Protein AF-A0A7S0IX67-F1 (afdb_monomer)

Mean predicted aligned error: 11.97 Å

Organism: NCBI:txid127549

pLDDT: mean 81.4, std 11.62, range [45.44, 95.12]

Secondary structure (DSSP, 8-state):
-PPPPPPPPPPPPPPPPPPPPPPP-----PPPTT-EEEE-TTT--EEEEE-STT--EEEEEETTEEEE----EE-TT--EESBSSSSSTTTBSSTTTTPP--HHHHHHHHHTTT-EE-SS--TT--

Radius of gyration: 24.85 Å; Cα contacts (8 Å, |Δi|>4): 188; chains: 1; bounding box: 39×43×91 Å

Foldseek 3Di:
DDDDDDDDDDDDDDDDDDDPDDDPPDPQPAAPCQADWAADLAPRHTQAGHHDQPDQFRPHPDPVGTHGGAFWWAAPVQQTDQFDDDPAQVGGLQGVVGDTDGPRRSQVSQVVRVTGTHPGHQHVRD

Structure (mmCIF, N/CA/C/O backbone):
data_AF-A0A7S0IX67-F1
#
_entry.id   AF-A0A7S0IX67-F1
#
loop_
_atom_site.group_PDB
_atom_site.id
_atom_site.type_symbol
_atom_site.label_atom_id
_atom_site.label_alt_id
_atom_site.label_comp_id
_atom_site.label_asym_id
_atom_site.label_entity_id
_atom_site.label_seq_id
_atom_site.pdbx_PDB_ins_code
_atom_site.Cartn_x
_atom_site.Cartn_y
_atom_site.Cartn_z
_atom_site.occupancy
_atom_site.B_iso_or_equiv
_atom_site.auth_seq_id
_atom_site.auth_comp_id
_atom_site.auth_asym_id
_atom_site.auth_atom_id
_atom_site.pdbx_PDB_model_num
ATOM 1 N N . PRO A 1 1 ? -21.123 25.367 77.220 1.00 67.62 1 PRO A N 1
ATOM 2 C CA . PRO A 1 1 ? -21.445 24.743 75.910 1.00 67.62 1 PRO A CA 1
ATOM 3 C C . PRO A 1 1 ? -20.323 23.759 75.554 1.00 67.62 1 PRO A C 1
ATOM 5 O O . PRO A 1 1 ? -19.165 24.140 75.720 1.00 67.62 1 PRO A O 1
ATOM 8 N N . PRO A 1 2 ? -20.619 22.507 75.171 1.00 70.94 2 PRO A N 1
ATOM 9 C CA . PRO A 1 2 ? -19.580 21.562 74.767 1.00 70.94 2 PRO A CA 1
ATOM 10 C C . PRO A 1 2 ? -18.953 21.984 73.422 1.00 70.94 2 PRO A C 1
ATOM 12 O O . PRO A 1 2 ? -19.648 22.588 72.601 1.00 70.94 2 PRO A O 1
ATOM 15 N N . PRO A 1 3 ? -17.657 21.704 73.189 1.00 73.88 3 PRO A N 1
ATOM 16 C CA . PRO A 1 3 ? -17.009 21.995 71.914 1.00 73.88 3 PRO A CA 1
ATOM 17 C C . PRO A 1 3 ? -17.588 21.119 70.795 1.00 73.88 3 PRO A C 1
ATOM 19 O O . PRO A 1 3 ? -17.884 19.942 71.002 1.00 73.88 3 PRO A O 1
ATOM 22 N N . SER A 1 4 ? -17.750 21.707 69.608 1.00 78.19 4 SER A N 1
ATOM 23 C CA . SER A 1 4 ? -18.237 21.008 68.417 1.00 78.19 4 SER A CA 1
ATOM 24 C C . SER A 1 4 ? -17.295 19.868 68.005 1.00 78.19 4 SER A C 1
ATOM 26 O O . SER A 1 4 ? -16.075 20.022 68.113 1.00 78.19 4 SER A O 1
ATOM 28 N N . PRO A 1 5 ? -17.829 18.741 67.500 1.00 82.38 5 PRO A N 1
ATOM 29 C CA . PRO A 1 5 ? -17.005 17.653 66.993 1.00 82.38 5 PRO A CA 1
ATOM 30 C C . PRO A 1 5 ? -16.219 18.083 65.741 1.00 82.38 5 PRO A C 1
ATOM 32 O O . PRO A 1 5 ? -16.677 18.951 64.990 1.00 82.38 5 PRO A O 1
ATOM 35 N N . PRO A 1 6 ? -15.041 17.480 65.498 1.00 80.94 6 PRO A N 1
ATOM 36 C CA . PRO A 1 6 ? -14.252 17.752 64.304 1.00 80.94 6 PRO A CA 1
ATOM 37 C C . PRO A 1 6 ? -14.973 17.276 63.028 1.00 80.94 6 PRO A C 1
ATOM 39 O O . PRO A 1 6 ? -15.765 16.330 63.081 1.00 80.94 6 PRO A O 1
ATOM 42 N N . PRO A 1 7 ? -14.701 17.909 61.871 1.00 80.56 7 PRO A N 1
ATOM 43 C CA . PRO A 1 7 ? -15.286 17.505 60.599 1.00 80.56 7 PRO A CA 1
ATOM 44 C C . PRO A 1 7 ? -14.796 16.110 60.166 1.00 80.56 7 PRO A C 1
ATOM 46 O O . PRO A 1 7 ? -13.669 15.721 60.494 1.00 80.56 7 PRO A O 1
ATOM 49 N N . PRO A 1 8 ? -15.615 15.353 59.413 1.00 80.25 8 PRO A N 1
ATOM 50 C CA . PRO A 1 8 ? -15.217 14.055 58.883 1.00 80.25 8 PRO A CA 1
ATOM 51 C C . PRO A 1 8 ? -14.078 14.194 57.855 1.00 80.25 8 PRO A C 1
ATOM 53 O O . PRO A 1 8 ? -13.971 15.222 57.179 1.00 80.25 8 PRO A O 1
ATOM 56 N N . PRO A 1 9 ? -13.228 13.163 57.705 1.00 80.75 9 PRO A N 1
ATOM 57 C CA . PRO A 1 9 ? -12.152 13.172 56.723 1.00 80.75 9 PRO A CA 1
ATOM 58 C C . PRO A 1 9 ? -12.693 13.198 55.280 1.00 80.75 9 PRO A C 1
ATOM 60 O O . PRO A 1 9 ? -13.784 12.682 55.017 1.00 80.75 9 PRO A O 1
ATOM 63 N N . PRO A 1 10 ? -11.930 13.756 54.321 1.00 76.94 10 PRO A N 1
ATOM 64 C CA . PRO A 1 10 ? -12.313 13.762 52.915 1.00 76.94 10 PRO A CA 1
ATOM 65 C C . PRO A 1 10 ? -12.406 12.332 52.362 1.00 76.94 10 PRO A C 1
ATOM 67 O O . PRO A 1 10 ? -11.568 11.473 52.647 1.00 76.94 10 PRO A O 1
ATOM 70 N N . SER A 1 11 ? -13.437 12.081 51.553 1.00 78.31 11 SER A N 1
ATOM 71 C CA . SER A 1 11 ? -13.629 10.798 50.866 1.00 78.31 11 SER A CA 1
ATOM 72 C C . SER A 1 11 ? -12.517 10.564 49.842 1.00 78.31 11 SER A C 1
ATOM 74 O O . SER A 1 11 ? -12.115 11.485 49.132 1.00 78.31 11 SER A O 1
ATOM 76 N N . ARG A 1 12 ? -12.006 9.328 49.763 1.00 80.75 12 ARG A N 1
ATOM 77 C CA . ARG A 1 12 ? -10.969 8.964 48.786 1.00 80.75 12 ARG A CA 1
ATOM 78 C C . ARG A 1 12 ? -11.536 9.036 47.360 1.00 80.75 12 ARG A C 1
ATOM 80 O O . ARG A 1 12 ? -12.686 8.638 47.164 1.00 80.75 12 ARG A O 1
ATOM 87 N N . PRO A 1 13 ? -10.752 9.494 46.370 1.00 79.19 13 PRO A N 1
ATOM 88 C CA . PRO A 1 13 ? -11.160 9.426 44.974 1.00 79.19 13 PRO A CA 1
ATOM 89 C C . PRO A 1 13 ? -11.345 7.962 44.536 1.00 79.19 13 PRO A C 1
ATOM 91 O O . PRO A 1 13 ? -10.659 7.074 45.057 1.00 79.19 13 PRO A O 1
ATOM 94 N N . PRO A 1 14 ? -12.269 7.694 43.597 1.00 80.06 14 PRO A N 1
ATOM 95 C CA . PRO A 1 14 ? -12.463 6.359 43.051 1.00 80.06 14 PRO A CA 1
ATOM 96 C C . PRO A 1 14 ? -11.184 5.869 42.347 1.00 80.06 14 PRO A C 1
ATOM 98 O O . PRO A 1 14 ? -10.407 6.684 41.840 1.00 80.06 14 PRO A O 1
ATOM 101 N N . PRO A 1 15 ? -10.945 4.547 42.306 1.00 79.38 15 PRO A N 1
ATOM 102 C CA . PRO A 1 15 ? -9.825 3.989 41.559 1.00 79.38 15 PRO A CA 1
ATOM 103 C C . PRO A 1 15 ? -9.955 4.325 40.067 1.00 79.38 15 PRO A C 1
ATOM 105 O O . PRO A 1 15 ? -11.055 4.311 39.512 1.00 79.38 15 PRO A O 1
ATOM 108 N N . LEU A 1 16 ? -8.824 4.626 39.421 1.00 74.12 16 LEU A N 1
ATOM 109 C CA . LEU A 1 16 ? -8.770 4.807 37.971 1.00 74.12 16 LEU A CA 1
ATOM 110 C C . LEU A 1 16 ? -9.238 3.523 37.259 1.00 74.12 16 LEU A C 1
ATOM 112 O O . LEU A 1 16 ? -8.935 2.424 37.738 1.00 74.12 16 LEU A O 1
ATOM 116 N N . PRO A 1 17 ? -9.925 3.633 36.108 1.00 78.56 17 PRO A N 1
ATOM 117 C CA . PRO A 1 17 ? -10.194 2.476 35.268 1.00 78.56 17 PRO A CA 1
ATOM 118 C C . PRO A 1 17 ? -8.874 1.825 34.814 1.00 78.56 17 PRO A C 1
ATOM 120 O O . PRO A 1 17 ? -7.870 2.524 34.638 1.00 78.56 17 PRO A O 1
ATOM 123 N N . PRO A 1 18 ? -8.853 0.495 34.618 1.00 75.19 18 PRO A N 1
ATOM 124 C CA . PRO A 1 18 ? -7.684 -0.187 34.082 1.00 75.19 18 PRO A CA 1
ATOM 125 C C . PRO A 1 18 ? -7.355 0.336 32.672 1.00 75.19 18 PRO A C 1
ATOM 127 O O . PRO A 1 18 ? -8.264 0.747 31.942 1.00 75.19 18 PRO A O 1
ATOM 130 N N . PRO A 1 19 ? -6.074 0.324 32.262 1.00 75.00 19 PRO A N 1
ATOM 131 C CA . PRO A 1 19 ? -5.701 0.671 30.897 1.00 75.00 19 PRO A CA 1
ATOM 132 C C . PRO A 1 19 ? -6.389 -0.273 29.895 1.00 75.00 19 PRO A C 1
ATOM 134 O O . PRO A 1 19 ? -6.641 -1.437 30.228 1.00 75.00 19 PRO A O 1
ATOM 137 N N . PRO A 1 20 ? -6.688 0.192 28.668 1.00 70.25 20 PRO A N 1
ATOM 138 C CA . PRO A 1 20 ? -7.205 -0.682 27.623 1.00 70.25 20 PRO A CA 1
ATOM 139 C C . PRO A 1 20 ? -6.221 -1.833 27.382 1.00 70.25 20 PRO A C 1
ATOM 141 O O . PRO A 1 20 ? -5.009 -1.621 27.308 1.00 70.25 20 PRO A O 1
ATOM 144 N N . LEU A 1 21 ? -6.752 -3.054 27.280 1.00 45.44 21 LEU A N 1
ATOM 145 C CA . LEU A 1 21 ? -5.973 -4.245 26.947 1.00 45.44 21 LEU A CA 1
ATOM 146 C C . LEU A 1 21 ? -5.207 -3.992 25.645 1.00 45.44 21 LEU A C 1
ATOM 148 O O . LEU A 1 21 ? -5.788 -3.536 24.657 1.00 45.44 21 LEU A O 1
ATOM 152 N N . SER A 1 22 ? -3.903 -4.272 25.645 1.00 50.53 22 SER A N 1
ATOM 153 C CA . SER A 1 22 ? -3.105 -4.227 24.423 1.00 50.53 22 SER A CA 1
ATOM 154 C C . SER A 1 22 ? -3.766 -5.123 23.368 1.00 50.53 22 SER A C 1
ATOM 156 O O . SER A 1 22 ? -4.177 -6.236 23.711 1.00 50.53 22 SER A O 1
ATOM 158 N N . PRO A 1 23 ? -3.902 -4.667 22.107 1.00 52.91 23 PRO A N 1
ATOM 159 C CA . PRO A 1 23 ? -4.431 -5.517 21.051 1.00 52.91 23 PRO A CA 1
ATOM 160 C C . PRO A 1 23 ? -3.592 -6.800 20.977 1.00 52.91 23 PRO A C 1
ATOM 162 O O . PRO A 1 23 ? -2.387 -6.746 21.252 1.00 52.91 23 PRO A O 1
ATOM 165 N N . PRO A 1 24 ? -4.204 -7.949 20.638 1.00 50.19 24 PRO A N 1
ATOM 166 C CA . PRO A 1 24 ? -3.476 -9.204 20.540 1.00 50.19 24 PRO A CA 1
ATOM 167 C C . PRO A 1 24 ? -2.241 -9.016 19.646 1.00 50.19 24 PRO A C 1
ATOM 169 O O . PRO A 1 24 ? -2.310 -8.252 18.669 1.00 50.19 24 PRO A O 1
ATOM 172 N N . PRO A 1 25 ? -1.106 -9.667 19.967 1.00 49.72 25 PRO A N 1
ATOM 173 C CA . PRO A 1 25 ? 0.035 -9.683 19.068 1.00 49.72 25 PRO A CA 1
ATOM 174 C C . PRO A 1 25 ? -0.487 -10.199 17.732 1.00 49.72 25 PRO A C 1
ATOM 176 O O . PRO A 1 25 ? -0.955 -11.332 17.632 1.00 49.72 25 PRO A O 1
ATOM 179 N N . HIS A 1 26 ? -0.507 -9.320 16.731 1.00 52.78 26 HIS A N 1
ATOM 180 C CA . HIS A 1 26 ? -0.871 -9.716 15.384 1.00 52.78 26 HIS A CA 1
ATOM 181 C C . HIS A 1 26 ? 0.133 -10.806 15.021 1.00 52.78 26 HIS A C 1
ATOM 183 O O . HIS A 1 26 ? 1.334 -10.600 15.224 1.00 52.78 26 HIS A O 1
ATOM 189 N N . SER A 1 27 ? -0.350 -11.974 14.585 1.00 52.22 27 SER A N 1
ATOM 190 C CA . SER A 1 27 ? 0.506 -13.063 14.110 1.00 52.22 27 SER A CA 1
ATOM 191 C C . SER A 1 27 ? 1.647 -12.475 13.278 1.00 52.22 27 SER A C 1
ATOM 193 O O . SER A 1 27 ? 1.376 -11.570 12.481 1.00 52.22 27 SER A O 1
ATOM 195 N N . PRO A 1 28 ? 2.906 -12.911 13.471 1.00 59.81 28 PRO A N 1
ATOM 196 C CA . PRO A 1 28 ? 4.016 -12.316 12.746 1.00 59.81 28 PRO A CA 1
ATOM 197 C C . PRO A 1 28 ? 3.723 -12.434 11.251 1.00 59.81 28 PRO A C 1
ATOM 199 O O . PRO A 1 28 ? 3.576 -13.533 10.722 1.00 59.81 28 PRO A O 1
ATOM 202 N N . ILE A 1 29 ? 3.565 -11.290 10.584 1.00 70.94 29 ILE A N 1
ATOM 203 C CA . ILE A 1 29 ? 3.363 -11.253 9.140 1.00 70.94 29 ILE A CA 1
ATOM 204 C C . ILE A 1 29 ? 4.711 -11.575 8.514 1.00 70.94 29 ILE A C 1
ATOM 206 O O . ILE A 1 29 ? 5.590 -10.720 8.405 1.00 70.94 29 ILE A O 1
ATOM 210 N N . THR A 1 30 ? 4.890 -12.847 8.177 1.00 74.12 30 THR A N 1
ATOM 211 C CA . THR A 1 30 ? 6.099 -13.359 7.542 1.00 74.12 30 THR A CA 1
ATOM 212 C C . THR A 1 30 ? 5.971 -13.240 6.029 1.00 74.12 30 THR A C 1
ATOM 214 O O . THR A 1 30 ? 4.887 -13.386 5.461 1.00 74.12 30 THR A O 1
ATOM 217 N N . ILE A 1 31 ? 7.090 -12.960 5.366 1.00 80.38 31 ILE A N 1
ATOM 218 C CA . ILE A 1 31 ? 7.159 -13.054 3.911 1.00 80.38 31 ILE A CA 1
ATOM 219 C C . ILE A 1 31 ? 7.015 -14.529 3.504 1.00 80.38 31 ILE A C 1
ATOM 221 O O . ILE A 1 31 ? 7.676 -15.376 4.103 1.00 80.38 31 ILE A O 1
ATOM 225 N N . PRO A 1 32 ? 6.159 -14.864 2.519 1.00 82.69 32 PRO A N 1
ATOM 226 C CA .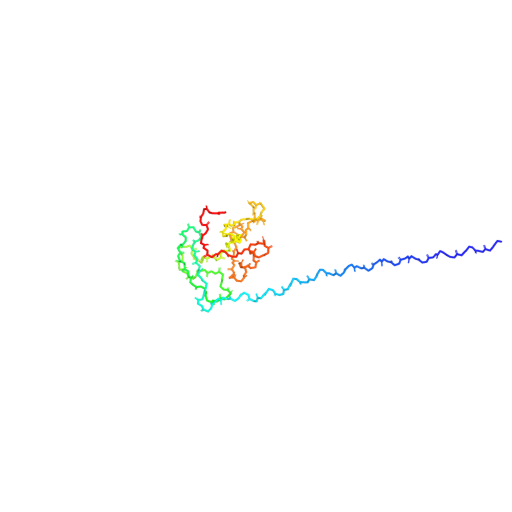 PRO A 1 32 ? 6.062 -16.227 2.002 1.00 82.69 32 PRO A CA 1
ATOM 227 C C . PRO A 1 32 ? 7.419 -16.740 1.502 1.00 82.69 32 PRO A C 1
ATOM 229 O O . PRO A 1 32 ? 8.195 -15.960 0.959 1.00 82.69 32 PRO A O 1
ATOM 232 N N . ASP A 1 33 ? 7.671 -18.053 1.562 1.00 82.69 33 ASP A N 1
ATOM 233 C CA . ASP A 1 33 ? 8.946 -18.652 1.106 1.00 82.69 33 ASP A CA 1
ATOM 234 C C . ASP A 1 33 ? 9.296 -18.318 -0.355 1.00 82.69 33 ASP A C 1
ATOM 236 O O . ASP A 1 33 ? 10.459 -18.267 -0.748 1.00 82.69 33 ASP A O 1
ATOM 240 N N . ARG A 1 34 ? 8.273 -18.092 -1.189 1.00 83.81 34 ARG A N 1
ATOM 241 C CA . ARG A 1 34 ? 8.425 -17.703 -2.601 1.00 83.81 34 ARG A CA 1
ATOM 242 C C . ARG A 1 34 ? 8.634 -16.196 -2.804 1.00 83.81 34 ARG A C 1
ATOM 244 O O . ARG A 1 34 ? 8.818 -15.763 -3.940 1.00 83.81 34 ARG A O 1
ATOM 251 N N . GLY A 1 35 ? 8.629 -15.419 -1.728 1.00 86.19 35 GLY A N 1
ATOM 252 C CA . GLY A 1 35 ? 8.715 -13.968 -1.729 1.00 86.19 35 GLY A CA 1
ATOM 253 C C . GLY A 1 35 ? 7.391 -13.265 -2.006 1.00 86.19 35 GLY A C 1
ATOM 254 O O . GLY A 1 35 ? 6.359 -13.883 -2.269 1.00 86.19 35 GLY A O 1
ATOM 255 N N . VAL A 1 36 ? 7.446 -11.938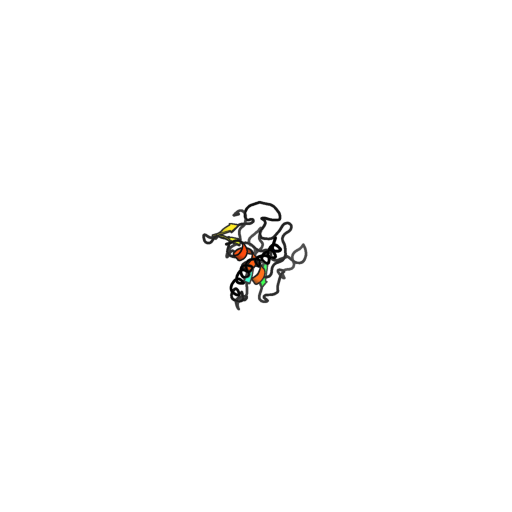 -1.949 1.00 87.75 36 VAL A N 1
ATOM 256 C CA . VAL A 1 36 ? 6.338 -11.038 -2.280 1.00 87.75 36 VAL A CA 1
ATOM 257 C C . VAL A 1 36 ? 6.670 -10.282 -3.556 1.00 87.75 36 VAL A C 1
ATOM 259 O O . VAL A 1 36 ? 7.751 -9.707 -3.686 1.00 87.75 36 VAL A O 1
ATOM 262 N N . GLN A 1 37 ? 5.732 -10.266 -4.496 1.00 88.62 37 GLN A N 1
ATOM 263 C CA . GLN A 1 37 ? 5.871 -9.515 -5.733 1.00 88.62 37 GLN A CA 1
ATOM 264 C C . GLN A 1 37 ? 5.639 -8.019 -5.485 1.00 88.62 37 GLN A C 1
ATOM 266 O O . GLN A 1 37 ? 4.600 -7.624 -4.962 1.00 88.62 37 GLN A O 1
ATOM 271 N N . VAL A 1 38 ? 6.588 -7.184 -5.902 1.00 88.19 38 VAL A N 1
ATOM 272 C CA . VAL A 1 38 ? 6.443 -5.725 -5.930 1.00 88.19 38 VAL A CA 1
ATOM 273 C C . VAL A 1 38 ? 6.143 -5.291 -7.355 1.00 88.19 38 VAL A C 1
ATOM 275 O O . VAL A 1 38 ? 6.884 -5.616 -8.289 1.00 88.19 38 VAL A O 1
ATOM 278 N N . LEU A 1 39 ? 5.059 -4.537 -7.506 1.00 88.75 39 LEU A N 1
ATOM 279 C CA . LEU A 1 39 ? 4.601 -3.987 -8.774 1.00 88.75 39 LEU A CA 1
ATOM 280 C C . LEU A 1 39 ? 4.759 -2.467 -8.778 1.00 88.75 39 LEU A C 1
ATOM 282 O O . LEU A 1 39 ? 4.633 -1.806 -7.748 1.00 88.75 39 LEU A O 1
ATOM 286 N N . ASP A 1 40 ? 4.994 -1.904 -9.955 1.00 85.88 40 ASP A N 1
ATOM 287 C CA . ASP A 1 40 ? 4.949 -0.467 -10.174 1.00 85.88 40 ASP A CA 1
ATOM 288 C C . ASP A 1 40 ? 3.504 0.035 -10.032 1.00 85.88 40 ASP A C 1
ATOM 290 O O . ASP A 1 40 ? 2.610 -0.383 -10.768 1.00 85.88 40 ASP A O 1
ATOM 294 N N . GLY A 1 41 ? 3.263 0.960 -9.100 1.00 81.00 41 GLY A N 1
ATOM 295 C CA . GLY A 1 41 ? 1.909 1.433 -8.791 1.00 81.00 41 GLY A CA 1
ATOM 296 C C . GLY A 1 41 ? 1.210 2.193 -9.928 1.00 81.00 41 GLY A C 1
ATOM 297 O O . GLY A 1 41 ? -0.009 2.356 -9.884 1.00 81.00 41 G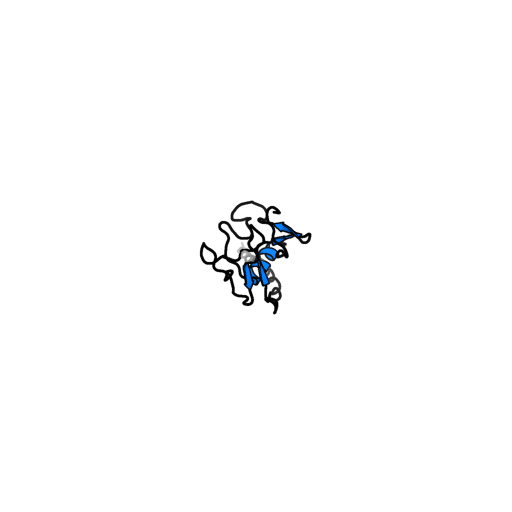LY A O 1
ATOM 298 N N . LYS A 1 42 ? 1.945 2.653 -10.953 1.00 81.00 42 LYS A N 1
ATOM 299 C CA . LYS A 1 42 ? 1.399 3.409 -12.096 1.00 81.00 42 LYS A CA 1
ATOM 300 C C . LYS A 1 42 ? 1.125 2.524 -13.311 1.00 81.00 42 LYS A C 1
ATOM 302 O O . LYS A 1 42 ? 0.195 2.791 -14.073 1.00 81.00 42 LYS A O 1
ATOM 307 N N . THR A 1 43 ? 1.959 1.522 -13.544 1.00 85.44 43 THR A N 1
ATOM 308 C CA . THR A 1 43 ? 1.947 0.688 -14.756 1.00 85.44 43 THR A CA 1
ATOM 309 C C . THR A 1 43 ? 1.532 -0.751 -14.482 1.00 85.44 43 THR A C 1
ATOM 311 O O . THR A 1 43 ? 1.138 -1.440 -15.417 1.00 85.44 43 THR A O 1
ATOM 314 N N . GLY A 1 44 ? 1.606 -1.205 -13.230 1.00 85.69 44 GLY A N 1
ATOM 315 C CA . GLY A 1 44 ? 1.443 -2.609 -12.858 1.00 85.69 44 GLY A CA 1
ATOM 316 C C . GLY A 1 44 ? 2.630 -3.486 -13.270 1.00 85.69 44 GLY A C 1
ATOM 317 O O . GLY A 1 44 ? 2.557 -4.705 -13.140 1.00 85.69 44 GLY A O 1
ATOM 318 N N . ALA A 1 45 ? 3.716 -2.895 -13.781 1.00 87.75 45 ALA A N 1
ATOM 319 C CA . ALA A 1 45 ? 4.892 -3.639 -14.204 1.00 87.75 45 ALA A CA 1
ATOM 320 C C . ALA A 1 45 ? 5.549 -4.340 -13.013 1.00 87.75 45 ALA A C 1
ATOM 322 O O . ALA A 1 45 ? 5.684 -3.767 -11.933 1.00 87.75 45 ALA A O 1
ATOM 323 N N . PHE A 1 46 ? 5.998 -5.574 -13.224 1.00 87.62 46 PHE A N 1
ATOM 324 C CA . PHE A 1 46 ? 6.809 -6.271 -12.239 1.00 87.62 46 PHE A CA 1
ATOM 325 C C . PHE A 1 46 ? 8.119 -5.520 -12.001 1.00 87.62 46 PHE A C 1
ATOM 327 O O . PHE A 1 46 ? 8.850 -5.226 -12.948 1.00 87.62 46 PHE A O 1
ATOM 334 N N . LEU A 1 47 ? 8.414 -5.238 -10.733 1.00 86.25 47 LEU A N 1
ATOM 335 C CA . LEU A 1 47 ? 9.683 -4.656 -10.322 1.00 86.25 47 LEU A CA 1
ATOM 336 C C . LEU A 1 47 ? 10.571 -5.749 -9.726 1.00 86.25 47 LEU A C 1
ATOM 338 O O . LEU A 1 47 ? 11.574 -6.132 -10.316 1.00 86.25 47 LEU A O 1
ATOM 342 N N . ALA A 1 48 ? 10.218 -6.294 -8.567 1.00 87.06 48 ALA A N 1
ATOM 343 C CA . ALA A 1 48 ? 11.085 -7.239 -7.869 1.00 87.06 48 ALA A CA 1
ATOM 344 C C . ALA A 1 48 ? 10.287 -8.271 -7.073 1.00 87.06 48 ALA A C 1
ATOM 346 O O . ALA A 1 48 ? 9.127 -8.045 -6.737 1.00 87.06 48 ALA A O 1
ATOM 347 N N . CYS A 1 49 ? 10.939 -9.382 -6.730 1.00 88.38 49 CYS A N 1
ATOM 348 C CA . CYS A 1 49 ? 10.487 -10.261 -5.658 1.00 88.38 49 CYS A CA 1
ATOM 349 C C . CYS A 1 49 ? 11.269 -9.924 -4.389 1.00 88.38 49 CYS A C 1
ATOM 351 O O . CYS A 1 49 ? 12.500 -9.919 -4.400 1.00 88.38 49 CYS A O 1
ATOM 353 N N . VAL A 1 50 ? 10.554 -9.656 -3.303 1.00 86.69 50 VAL A N 1
ATOM 354 C CA . VAL A 1 50 ? 11.130 -9.405 -1.983 1.00 86.69 50 VAL A CA 1
ATOM 355 C C . VAL A 1 50 ? 11.115 -10.703 -1.187 1.00 86.69 50 VAL A C 1
ATOM 357 O O . VAL A 1 50 ? 10.053 -11.285 -0.981 1.00 86.69 50 VAL A O 1
ATOM 360 N N . LEU A 1 51 ? 12.291 -11.149 -0.749 1.00 86.06 51 LEU A N 1
ATOM 361 C CA . LEU A 1 51 ? 12.465 -12.346 0.085 1.00 86.06 51 LEU A CA 1
ATOM 362 C C . LEU A 1 51 ? 12.742 -11.995 1.551 1.00 86.06 51 LEU A C 1
ATOM 364 O O . LEU A 1 51 ? 12.415 -12.768 2.444 1.00 86.06 51 LEU A O 1
ATOM 36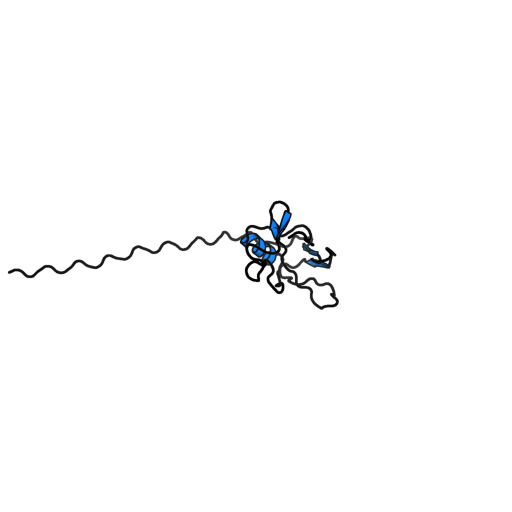8 N N . ASP A 1 52 ? 13.329 -10.824 1.798 1.00 82.06 52 ASP A N 1
ATOM 369 C CA . ASP A 1 52 ? 13.676 -10.361 3.135 1.00 82.06 52 ASP A CA 1
ATOM 370 C C . ASP A 1 52 ? 12.591 -9.432 3.698 1.00 82.06 52 ASP A C 1
ATOM 372 O O . ASP A 1 52 ? 12.215 -8.432 3.080 1.00 82.06 52 ASP A O 1
ATOM 376 N N . ALA A 1 53 ? 12.096 -9.752 4.895 1.00 76.50 53 ALA A N 1
ATOM 377 C CA . ALA A 1 53 ? 10.988 -9.041 5.527 1.00 76.50 53 ALA A CA 1
ATOM 378 C C . ALA A 1 53 ? 11.315 -7.593 5.929 1.00 76.50 53 ALA A C 1
ATOM 380 O O . ALA A 1 53 ? 10.385 -6.821 6.168 1.00 76.50 53 ALA A O 1
ATOM 381 N N . ALA A 1 54 ? 12.593 -7.210 5.995 1.00 80.75 54 ALA A N 1
ATOM 382 C CA . ALA A 1 54 ? 13.030 -5.851 6.301 1.00 80.75 54 ALA A CA 1
ATOM 383 C C . ALA A 1 54 ? 13.243 -4.989 5.042 1.00 80.75 54 ALA A C 1
ATOM 385 O O . ALA A 1 54 ? 13.549 -3.802 5.155 1.00 80.75 54 ALA A O 1
ATOM 386 N N . THR A 1 55 ? 13.053 -5.541 3.841 1.00 83.75 55 THR A N 1
ATOM 387 C CA . THR A 1 55 ? 13.223 -4.794 2.590 1.00 83.75 55 THR A CA 1
ATOM 388 C C . THR A 1 55 ? 12.169 -3.694 2.455 1.00 83.75 55 THR A C 1
ATOM 390 O O . THR A 1 55 ? 10.971 -3.972 2.446 1.00 83.75 55 THR A O 1
ATOM 393 N N . THR A 1 56 ? 12.621 -2.448 2.287 1.00 85.88 56 THR A N 1
ATOM 394 C CA . THR A 1 56 ? 11.761 -1.268 2.061 1.00 85.88 56 THR A CA 1
ATOM 395 C C . THR A 1 56 ? 11.851 -0.695 0.643 1.00 85.88 56 THR A C 1
ATOM 397 O O . THR A 1 56 ? 11.159 0.265 0.309 1.00 85.88 56 THR A O 1
ATOM 400 N N . HIS A 1 57 ? 12.693 -1.277 -0.216 1.00 85.06 57 HIS A N 1
ATOM 401 C CA . HIS A 1 57 ? 12.951 -0.791 -1.571 1.00 85.06 57 HIS A CA 1
ATOM 402 C C . HIS A 1 57 ? 12.960 -1.937 -2.586 1.00 85.06 57 HIS A C 1
ATOM 404 O O . HIS A 1 57 ? 13.545 -2.990 -2.336 1.00 85.06 57 HIS A O 1
ATOM 410 N N . ALA A 1 58 ? 12.379 -1.718 -3.765 1.00 79.75 58 ALA A N 1
ATOM 411 C CA . ALA A 1 58 ? 12.511 -2.647 -4.880 1.00 79.75 58 ALA A CA 1
ATOM 412 C C . ALA A 1 58 ? 13.928 -2.541 -5.465 1.00 79.75 58 ALA A C 1
ATOM 414 O O . ALA A 1 58 ? 14.371 -1.463 -5.860 1.00 79.75 58 ALA A O 1
ATOM 415 N N . SER A 1 59 ? 14.646 -3.664 -5.530 1.00 66.19 59 SER A N 1
ATOM 416 C CA . SER A 1 59 ? 16.063 -3.713 -5.923 1.00 66.19 59 SER A CA 1
ATOM 417 C C . SER A 1 59 ? 16.330 -3.540 -7.425 1.00 66.19 59 SER A C 1
ATOM 419 O O . SER A 1 59 ? 17.468 -3.713 -7.856 1.00 66.19 59 SER A O 1
ATOM 421 N N . GLN A 1 60 ? 15.324 -3.214 -8.242 1.00 60.47 60 GLN A N 1
ATOM 422 C CA . GLN A 1 60 ? 15.569 -2.940 -9.658 1.00 60.47 60 GLN A CA 1
ATOM 423 C C . GLN A 1 60 ? 16.301 -1.607 -9.834 1.00 60.47 60 GLN A C 1
ATOM 425 O O . GLN A 1 60 ? 15.985 -0.642 -9.133 1.00 60.47 60 GLN A O 1
ATOM 430 N N . PRO A 1 61 ? 17.226 -1.505 -10.805 1.00 51.28 61 PRO A N 1
ATOM 431 C CA . PRO A 1 61 ? 17.777 -0.226 -11.213 1.00 51.28 61 PRO A CA 1
ATOM 432 C C . PRO A 1 61 ? 16.657 0.619 -11.833 1.00 51.28 61 PRO A C 1
ATOM 434 O O . PRO A 1 61 ? 16.345 0.504 -13.018 1.00 51.28 61 PRO A O 1
ATOM 437 N N . SER A 1 62 ? 16.026 1.476 -11.033 1.00 56.06 62 SER A N 1
ATOM 438 C CA . SER A 1 62 ? 15.177 2.528 -11.578 1.00 56.06 62 SER A CA 1
ATOM 439 C C . SER A 1 62 ? 16.073 3.657 -12.096 1.00 56.06 62 SER A C 1
ATOM 441 O O . SER A 1 62 ? 17.125 3.953 -11.524 1.00 56.06 62 SER A O 1
ATOM 443 N N . ARG A 1 63 ? 15.641 4.342 -13.161 1.00 52.66 63 ARG A N 1
ATOM 444 C CA . ARG A 1 63 ? 16.335 5.534 -13.692 1.00 52.66 63 ARG A CA 1
ATOM 445 C C . ARG A 1 63 ? 16.410 6.685 -12.672 1.00 52.66 63 ARG A C 1
ATOM 447 O O . ARG A 1 63 ? 17.114 7.657 -12.915 1.00 52.66 63 ARG A O 1
ATOM 454 N N . TYR A 1 64 ? 15.697 6.557 -11.551 1.00 52.22 64 TYR A N 1
ATOM 455 C CA . TYR A 1 64 ? 15.549 7.548 -10.490 1.00 52.22 64 TYR A CA 1
ATOM 456 C C . TYR A 1 64 ? 16.156 7.094 -9.146 1.00 52.22 64 TYR A C 1
ATOM 458 O O . TYR A 1 64 ? 15.933 7.745 -8.130 1.00 52.22 64 TYR A O 1
ATOM 466 N N . GLY A 1 65 ? 16.931 6.000 -9.114 1.00 64.62 65 GLY A N 1
ATOM 467 C CA . GLY A 1 65 ? 17.538 5.466 -7.888 1.00 64.62 65 GLY A CA 1
ATOM 468 C C . GLY A 1 65 ? 16.734 4.325 -7.255 1.00 64.62 65 GLY A C 1
ATOM 469 O O . GLY A 1 65 ? 16.170 3.492 -7.966 1.00 64.62 65 GLY A O 1
ATOM 470 N N . ARG A 1 66 ? 16.709 4.245 -5.919 1.00 67.44 66 ARG A N 1
ATOM 471 C CA . ARG A 1 66 ? 15.970 3.198 -5.191 1.00 67.44 66 ARG A CA 1
ATOM 472 C C . ARG A 1 66 ? 14.471 3.506 -5.219 1.00 67.44 66 ARG A C 1
ATOM 474 O O . ARG A 1 66 ? 14.064 4.593 -4.823 1.00 67.44 66 ARG A O 1
ATOM 481 N N . THR A 1 67 ? 13.650 2.555 -5.653 1.00 79.81 67 THR A N 1
ATOM 482 C CA . THR A 1 67 ? 12.187 2.695 -5.614 1.00 79.81 67 THR A CA 1
ATOM 483 C C . THR A 1 67 ? 11.680 2.229 -4.258 1.00 79.81 67 THR A C 1
ATOM 485 O O . THR A 1 67 ? 11.773 1.042 -3.953 1.00 79.81 67 THR A O 1
ATOM 488 N N . ILE A 1 68 ? 11.166 3.149 -3.440 1.00 86.50 68 ILE A N 1
ATOM 489 C CA . ILE A 1 68 ? 10.516 2.790 -2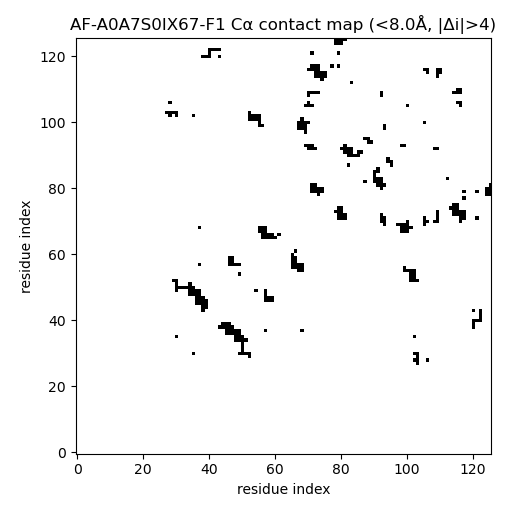.174 1.00 86.50 68 ILE A CA 1
ATOM 490 C C . ILE A 1 68 ? 9.296 1.904 -2.428 1.00 86.50 68 ILE A C 1
ATOM 492 O O . ILE A 1 68 ? 8.574 2.071 -3.415 1.00 86.50 68 ILE A O 1
ATOM 496 N N . ILE A 1 69 ? 9.063 0.960 -1.526 1.00 87.75 69 ILE A N 1
ATOM 497 C CA . ILE A 1 69 ? 7.851 0.148 -1.513 1.00 87.75 69 ILE A CA 1
ATOM 498 C C . ILE A 1 69 ? 6.822 0.903 -0.673 1.00 87.75 69 ILE A C 1
ATOM 500 O O . ILE A 1 69 ? 7.005 1.073 0.528 1.00 87.75 69 ILE A O 1
ATOM 504 N N . ALA A 1 70 ? 5.754 1.377 -1.311 1.00 88.12 70 ALA A N 1
ATOM 505 C CA . ALA A 1 70 ? 4.628 2.024 -0.642 1.00 88.12 70 ALA A CA 1
ATOM 506 C C . ALA A 1 70 ? 3.491 1.018 -0.402 1.00 88.12 70 ALA A C 1
ATOM 508 O O . ALA A 1 70 ? 3.317 0.068 -1.169 1.00 88.12 70 ALA A O 1
ATOM 509 N N . ALA A 1 71 ? 2.691 1.235 0.644 1.00 90.31 71 ALA A N 1
ATOM 510 C CA . ALA A 1 71 ? 1.512 0.416 0.906 1.00 90.31 71 ALA A CA 1
ATOM 511 C C . ALA A 1 71 ? 0.369 0.758 -0.067 1.00 90.31 71 ALA A C 1
ATOM 513 O O . ALA A 1 71 ? 0.108 1.925 -0.353 1.00 90.31 71 ALA A O 1
ATOM 514 N N . GLN A 1 72 ? -0.350 -0.265 -0.527 1.00 91.31 72 GLN A N 1
ATOM 515 C CA . GLN A 1 72 ? -1.593 -0.126 -1.283 1.00 91.31 72 GLN A CA 1
ATOM 516 C C . GLN A 1 72 ? -2.646 -1.004 -0.608 1.00 91.31 72 GLN A C 1
ATOM 518 O O . GLN A 1 72 ? -2.506 -2.228 -0.585 1.00 91.31 72 GLN A O 1
ATOM 523 N N . CYS A 1 73 ? -3.671 -0.378 -0.028 1.00 94.00 73 CYS A N 1
ATOM 524 C CA . CYS A 1 73 ? -4.712 -1.093 0.704 1.00 94.00 73 CYS A CA 1
ATOM 525 C C . CYS A 1 73 ? -6.000 -1.202 -0.106 1.00 94.00 73 CYS A C 1
ATOM 527 O O . CYS A 1 73 ? -6.287 -0.355 -0.954 1.00 94.00 73 CYS A O 1
ATOM 529 N N . CYS A 1 74 ? -6.756 -2.252 0.182 1.00 95.12 74 CYS A N 1
ATOM 530 C CA . CYS A 1 74 ? -8.014 -2.606 -0.447 1.00 95.12 74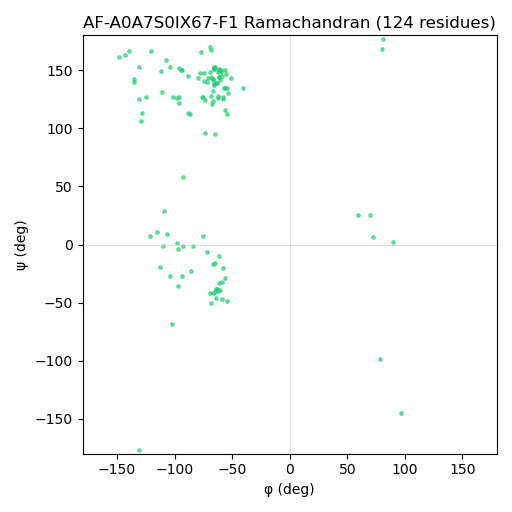 CYS A CA 1
ATOM 531 C C . CYS A 1 74 ? -9.059 -2.909 0.631 1.00 95.12 74 CYS A C 1
ATOM 533 O O . CYS A 1 74 ? -8.722 -3.339 1.736 1.00 95.12 74 CYS A O 1
ATOM 535 N N . GLU A 1 75 ? -10.325 -2.706 0.300 1.00 94.56 75 GLU A N 1
ATOM 536 C CA . GLU A 1 75 ? -11.449 -3.283 1.031 1.00 94.56 75 GLU A CA 1
ATOM 537 C C . GLU A 1 75 ? -11.512 -4.811 0.838 1.00 94.56 75 GLU A C 1
ATOM 539 O O . GLU A 1 75 ? -10.824 -5.396 -0.011 1.00 94.56 75 GLU A O 1
ATOM 544 N N . ASP A 1 76 ? -12.368 -5.481 1.611 1.00 90.94 76 ASP A N 1
ATOM 545 C CA . ASP A 1 76 ? -12.567 -6.932 1.506 1.00 90.94 76 ASP A CA 1
ATOM 546 C C . ASP A 1 76 ? -13.096 -7.355 0.125 1.00 90.94 76 ASP A C 1
ATOM 548 O O . ASP A 1 76 ? -12.693 -8.393 -0.397 1.00 90.94 76 ASP A O 1
ATOM 552 N N . ASN A 1 77 ? -13.916 -6.512 -0.515 1.00 90.00 77 ASN A N 1
ATOM 553 C CA . ASN A 1 77 ? -14.414 -6.696 -1.887 1.00 90.00 77 ASN A CA 1
ATOM 554 C C . ASN A 1 77 ? -13.333 -6.478 -2.975 1.00 90.00 77 ASN A C 1
ATOM 556 O O . ASN A 1 77 ? -13.597 -6.736 -4.148 1.00 90.00 77 ASN A O 1
ATOM 560 N N . GLY A 1 78 ? -12.125 -6.031 -2.604 1.00 89.56 78 GLY A N 1
ATOM 561 C CA . GLY A 1 78 ? -11.030 -5.723 -3.529 1.00 89.56 78 GLY A CA 1
ATOM 562 C C . GLY A 1 78 ? -10.994 -4.283 -4.047 1.00 89.56 78 GLY A C 1
ATOM 563 O O . GLY A 1 78 ? -10.100 -3.962 -4.831 1.00 89.56 78 GLY A O 1
ATOM 564 N N . ASP A 1 79 ? -11.901 -3.409 -3.603 1.00 92.50 79 ASP A N 1
ATOM 565 C CA . ASP A 1 79 ? -11.892 -1.997 -3.981 1.00 92.50 79 ASP A CA 1
ATOM 566 C C . ASP A 1 79 ? -10.680 -1.291 -3.377 1.00 92.50 79 ASP A C 1
ATOM 568 O O . ASP A 1 79 ? -10.413 -1.362 -2.175 1.00 92.50 79 ASP A O 1
ATOM 572 N N . CYS A 1 80 ? -9.926 -0.595 -4.220 1.00 93.00 80 CYS A N 1
ATOM 573 C CA . CYS A 1 80 ? -8.690 0.040 -3.807 1.00 93.00 80 CYS A CA 1
ATOM 574 C C . CYS A 1 80 ? -8.956 1.291 -2.970 1.00 93.00 80 CYS A C 1
ATOM 576 O O . CYS A 1 80 ? -9.909 2.037 -3.194 1.00 93.00 80 CYS A O 1
ATOM 578 N N . ARG A 1 81 ? -8.061 1.559 -2.020 1.00 93.19 81 ARG A N 1
ATOM 579 C CA . ARG A 1 81 ? -8.065 2.776 -1.211 1.00 93.19 81 ARG A CA 1
ATOM 580 C C . ARG A 1 81 ? -6.683 3.403 -1.198 1.00 93.19 81 ARG A C 1
ATOM 582 O O . ARG A 1 81 ? -5.706 2.756 -0.815 1.00 93.19 81 ARG A O 1
ATOM 589 N N . ARG A 1 82 ? -6.598 4.677 -1.585 1.00 88.94 82 ARG A N 1
ATOM 590 C CA . ARG A 1 82 ? -5.386 5.496 -1.398 1.00 88.94 82 ARG A CA 1
ATOM 591 C C . ARG A 1 82 ? -5.412 6.306 -0.106 1.00 88.94 82 ARG A C 1
ATOM 593 O O . ARG A 1 82 ? -4.354 6.588 0.454 1.00 88.94 82 ARG A O 1
ATOM 600 N N . TYR A 1 83 ? -6.603 6.633 0.384 1.00 91.38 83 TYR A N 1
ATOM 601 C CA . TYR A 1 83 ? -6.804 7.355 1.632 1.00 91.38 83 TYR A CA 1
ATOM 602 C C . TYR A 1 83 ? -8.041 6.851 2.385 1.00 91.38 83 TYR A C 1
ATOM 604 O O . TYR A 1 83 ? -8.905 6.179 1.818 1.00 91.38 83 TYR A O 1
ATOM 612 N N . VAL A 1 84 ? -8.119 7.177 3.674 1.00 90.88 84 VAL A N 1
ATOM 613 C CA . VAL A 1 84 ? -9.286 6.938 4.530 1.00 90.88 84 VAL A CA 1
ATOM 614 C C . VAL A 1 84 ? -9.711 8.261 5.155 1.00 90.88 84 VAL A C 1
ATOM 616 O O . VAL A 1 84 ? -8.899 8.952 5.762 1.00 90.88 84 VAL A O 1
ATOM 619 N N . GLY A 1 85 ? -10.989 8.614 5.012 1.00 90.38 85 GLY A N 1
ATOM 620 C CA . GLY A 1 85 ? -11.510 9.903 5.466 1.00 90.38 85 GLY A CA 1
ATOM 621 C C . GLY A 1 85 ? -11.154 11.029 4.495 1.00 90.38 85 GLY A C 1
ATOM 622 O O . GLY A 1 85 ? -11.843 11.216 3.494 1.00 90.38 85 GLY A O 1
ATOM 623 N N . THR A 1 86 ? -10.099 11.783 4.795 1.00 88.69 86 THR A N 1
ATOM 624 C CA . THR A 1 86 ? -9.657 12.958 4.028 1.00 88.69 86 THR A CA 1
ATOM 625 C C . THR A 1 86 ? -8.576 12.607 3.005 1.00 88.69 86 THR A C 1
ATOM 627 O O . THR A 1 86 ? -7.784 11.694 3.204 1.00 88.69 86 THR A O 1
ATOM 630 N N . ASN A 1 87 ? -8.521 13.336 1.887 1.00 87.31 87 ASN A N 1
ATOM 631 C CA . ASN A 1 87 ? -7.455 13.191 0.887 1.00 87.31 87 ASN A CA 1
ATOM 632 C C . ASN A 1 87 ? -6.311 14.181 1.166 1.00 87.31 87 ASN A C 1
ATOM 634 O O . ASN A 1 87 ? -6.004 15.057 0.357 1.00 87.31 87 ASN A O 1
ATOM 638 N N . ASP A 1 88 ? -5.746 14.082 2.362 1.00 87.94 88 ASP A N 1
ATOM 639 C CA . ASP A 1 88 ? -4.593 14.842 2.841 1.00 87.94 88 ASP A CA 1
ATOM 640 C C . ASP A 1 88 ? -3.564 13.884 3.461 1.00 87.94 88 ASP A C 1
ATOM 642 O O . ASP A 1 88 ? -3.737 12.665 3.424 1.00 87.94 88 ASP A O 1
ATOM 646 N N . ASP A 1 89 ? -2.470 14.413 4.010 1.00 87.69 89 ASP A N 1
ATOM 647 C CA . ASP A 1 89 ? -1.416 13.581 4.605 1.00 87.69 89 ASP A CA 1
ATOM 648 C C . ASP A 1 89 ? -1.939 12.690 5.748 1.00 87.69 89 ASP A C 1
ATOM 650 O O . ASP A 1 89 ? -1.504 11.550 5.895 1.00 87.69 89 ASP A O 1
ATOM 654 N N . ALA A 1 90 ? -2.943 13.160 6.500 1.00 86.88 90 ALA A N 1
ATOM 655 C CA . ALA A 1 90 ? -3.537 12.402 7.596 1.00 86.88 90 ALA A CA 1
ATOM 656 C C . ALA A 1 90 ? -4.343 11.192 7.100 1.00 86.88 90 ALA A C 1
ATOM 658 O O . ALA A 1 90 ? -4.271 10.108 7.693 1.00 86.88 90 ALA A O 1
ATOM 659 N N . GLY A 1 91 ? -5.112 11.360 6.023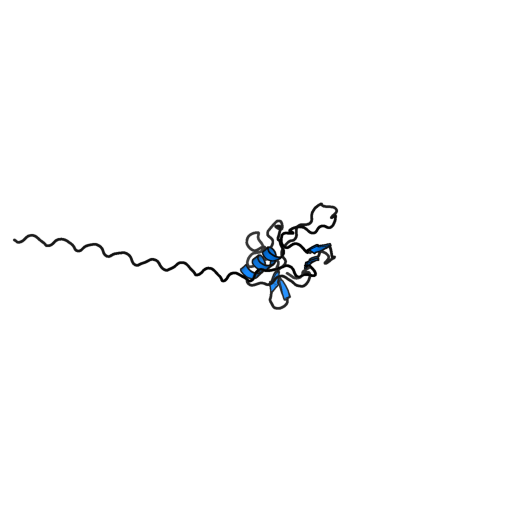 1.00 89.06 91 GLY A N 1
ATOM 660 C CA . GLY A 1 91 ? -5.906 10.272 5.462 1.00 89.06 91 GLY A CA 1
ATOM 661 C C . GLY A 1 91 ? -5.146 9.385 4.477 1.00 89.06 91 GLY A C 1
ATOM 662 O O . GLY A 1 91 ? -5.521 8.220 4.313 1.00 89.06 91 GLY A O 1
ATOM 663 N N . CYS A 1 92 ? -4.070 9.871 3.849 1.00 91.44 92 CYS A N 1
ATOM 664 C CA . CYS A 1 92 ? -3.276 9.097 2.896 1.00 91.44 92 CYS A CA 1
ATOM 665 C C . CYS A 1 92 ? -2.644 7.871 3.570 1.00 91.44 92 CYS A C 1
ATOM 667 O O . CYS A 1 92 ? -1.940 7.960 4.575 1.00 91.44 92 CYS A O 1
ATOM 669 N N . ILE A 1 93 ? -2.873 6.692 2.996 1.00 90.62 93 ILE A N 1
ATOM 670 C CA . ILE A 1 93 ? -2.419 5.420 3.573 1.00 90.62 93 ILE A CA 1
ATOM 671 C C . ILE A 1 93 ? -0.894 5.309 3.560 1.00 90.62 93 ILE A C 1
ATOM 673 O O . ILE A 1 93 ? -0.305 4.845 4.535 1.00 90.62 93 ILE A O 1
ATOM 677 N N . ALA A 1 94 ? -0.280 5.727 2.453 1.00 88.44 94 ALA A N 1
ATOM 678 C CA . ALA A 1 94 ? 1.162 5.685 2.253 1.00 88.44 94 ALA A CA 1
ATOM 679 C C . ALA A 1 94 ? 1.844 7.034 2.543 1.00 88.44 94 ALA A C 1
ATOM 681 O O . ALA A 1 94 ? 3.051 7.122 2.374 1.00 88.44 94 ALA A O 1
ATOM 682 N N . GLY A 1 95 ? 1.114 8.073 2.966 1.00 87.81 95 GLY A N 1
ATOM 683 C CA . GLY A 1 95 ? 1.651 9.421 3.208 1.00 87.81 95 GLY A CA 1
ATOM 684 C C . GLY A 1 95 ? 1.841 10.280 1.948 1.00 87.81 95 GLY A C 1
ATOM 685 O O . GLY A 1 95 ? 1.724 9.794 0.813 1.00 87.81 95 GLY A O 1
ATOM 686 N N . ILE A 1 96 ? 2.095 11.579 2.147 1.00 83.75 96 ILE A N 1
ATOM 687 C CA . ILE A 1 96 ? 2.380 12.556 1.083 1.00 83.75 96 ILE A CA 1
ATOM 688 C C . ILE A 1 96 ? 3.672 13.331 1.433 1.00 83.75 96 ILE A C 1
ATOM 690 O O . ILE A 1 96 ? 3.630 14.226 2.273 1.00 83.75 96 ILE A O 1
ATOM 694 N N . PRO A 1 97 ? 4.824 13.076 0.771 1.00 84.31 97 PRO A N 1
ATOM 695 C CA . PRO A 1 97 ? 5.064 12.077 -0.274 1.00 84.31 97 PRO A CA 1
ATOM 696 C C . PRO A 1 97 ? 4.993 10.635 0.264 1.00 84.31 97 PRO A C 1
ATOM 698 O O . PRO A 1 97 ? 5.009 10.436 1.479 1.00 84.31 97 PRO A O 1
ATOM 701 N N . PRO A 1 98 ? 4.936 9.618 -0.618 1.00 84.81 98 PRO A N 1
ATOM 702 C CA . PRO A 1 98 ? 4.864 8.232 -0.179 1.00 84.81 98 PRO A CA 1
ATOM 703 C C . PRO A 1 98 ? 6.035 7.863 0.742 1.00 84.81 98 PRO A C 1
ATOM 705 O O . PRO A 1 98 ? 7.189 8.183 0.459 1.00 84.81 98 PRO A O 1
ATOM 708 N N . SER A 1 99 ? 5.715 7.177 1.831 1.00 85.38 99 SER A N 1
ATOM 709 C CA . SER A 1 99 ? 6.639 6.677 2.841 1.00 85.38 99 SER A CA 1
ATOM 710 C C . SER A 1 99 ? 7.048 5.246 2.528 1.00 85.38 99 SER A C 1
ATOM 712 O O . SER A 1 99 ? 6.295 4.469 1.934 1.00 85.38 99 SER A O 1
ATOM 714 N N . GLU A 1 100 ? 8.262 4.894 2.935 1.00 88.06 100 GLU A N 1
ATOM 715 C CA . GLU A 1 100 ? 8.766 3.539 2.776 1.00 88.06 100 GLU A CA 1
ATOM 716 C C . GLU A 1 100 ? 8.073 2.559 3.733 1.00 88.06 100 GLU A C 1
ATOM 718 O O . GLU A 1 100 ? 7.828 2.856 4.905 1.00 88.06 100 GLU A O 1
ATOM 723 N N . HIS A 1 101 ? 7.780 1.361 3.238 1.00 86.88 101 HIS A N 1
ATOM 724 C CA . HIS A 1 101 ? 7.204 0.283 4.024 1.00 86.88 101 HIS A CA 1
ATOM 725 C C . HIS A 1 101 ? 7.908 -1.039 3.737 1.00 86.88 101 HIS A C 1
ATOM 727 O O . HIS A 1 101 ? 8.226 -1.372 2.598 1.00 86.88 101 HIS A O 1
ATOM 733 N N . THR A 1 102 ? 8.081 -1.837 4.788 1.00 88.56 102 THR A N 1
ATOM 734 C CA . THR A 1 102 ? 8.284 -3.278 4.637 1.00 88.56 102 THR A CA 1
ATOM 735 C C . THR A 1 102 ? 6.956 -3.969 4.333 1.00 88.56 102 THR A C 1
ATOM 737 O O . THR A 1 102 ? 5.884 -3.405 4.567 1.00 88.56 102 THR A O 1
ATOM 740 N N . TYR A 1 103 ? 7.001 -5.227 3.888 1.00 86.06 103 TYR A N 1
ATOM 741 C CA . TYR A 1 103 ? 5.789 -6.027 3.686 1.00 86.06 103 TYR A CA 1
ATOM 742 C C . TYR A 1 103 ? 4.908 -6.088 4.946 1.00 86.06 103 TYR A C 1
ATOM 744 O O . TYR A 1 103 ? 3.710 -5.807 4.892 1.00 86.06 103 TYR A O 1
ATOM 752 N N . ALA A 1 104 ? 5.510 -6.387 6.101 1.00 85.44 104 ALA A N 1
ATOM 753 C CA . ALA A 1 104 ? 4.790 -6.451 7.370 1.00 85.44 104 ALA A CA 1
ATOM 754 C C . ALA A 1 104 ? 4.229 -5.079 7.782 1.00 85.44 104 ALA A C 1
ATOM 756 O O . ALA A 1 104 ? 3.084 -4.987 8.227 1.00 85.44 104 ALA A O 1
ATOM 757 N N . ALA A 1 105 ? 5.001 -4.002 7.594 1.00 87.56 105 ALA A N 1
ATOM 758 C CA . ALA A 1 105 ? 4.546 -2.649 7.904 1.00 87.56 105 ALA A CA 1
ATOM 759 C C . ALA A 1 105 ? 3.367 -2.220 7.019 1.00 87.56 105 ALA A C 1
ATOM 761 O O . ALA A 1 105 ? 2.440 -1.589 7.524 1.00 87.56 105 ALA A O 1
ATOM 762 N N . ALA A 1 106 ? 3.369 -2.591 5.735 1.00 89.62 106 ALA A N 1
ATOM 763 C CA . ALA A 1 106 ? 2.275 -2.301 4.814 1.00 89.62 106 ALA A CA 1
ATOM 764 C C . ALA A 1 106 ? 0.978 -3.014 5.231 1.00 89.62 106 ALA A C 1
ATOM 766 O O . ALA A 1 106 ? -0.072 -2.377 5.317 1.00 89.62 106 ALA A O 1
ATOM 767 N N . HIS A 1 107 ? 1.052 -4.303 5.583 1.00 88.75 107 HIS A N 1
ATOM 768 C CA . HIS A 1 107 ? -0.103 -5.036 6.118 1.00 88.75 107 HIS A CA 1
ATOM 769 C C . HIS A 1 107 ? -0.662 -4.400 7.391 1.00 88.75 107 HIS A C 1
ATOM 771 O O . HIS A 1 107 ? -1.868 -4.182 7.494 1.00 88.75 107 HIS A O 1
ATOM 777 N N . ILE A 1 108 ? 0.206 -4.053 8.345 1.00 88.12 108 ILE A N 1
ATOM 778 C CA . ILE A 1 108 ? -0.208 -3.398 9.593 1.00 88.12 108 ILE A CA 1
ATOM 779 C C . ILE A 1 108 ? -0.841 -2.028 9.305 1.00 88.12 108 ILE A C 1
ATOM 781 O O . ILE A 1 108 ? -1.834 -1.667 9.936 1.00 88.12 108 ILE A O 1
ATOM 785 N N . ALA A 1 109 ? -0.291 -1.258 8.362 1.00 88.19 109 ALA A N 1
ATOM 786 C CA . ALA A 1 109 ? -0.823 0.051 7.989 1.00 88.19 109 ALA A CA 1
ATOM 787 C C . ALA A 1 109 ? -2.241 -0.037 7.401 1.00 88.19 109 ALA A C 1
ATOM 789 O O . ALA A 1 109 ? -3.076 0.812 7.732 1.00 88.19 109 ALA A O 1
ATOM 790 N N . CYS A 1 110 ? -2.515 -1.069 6.595 1.00 91.94 110 CYS A N 1
ATOM 791 C CA . CYS A 1 110 ? -3.855 -1.367 6.088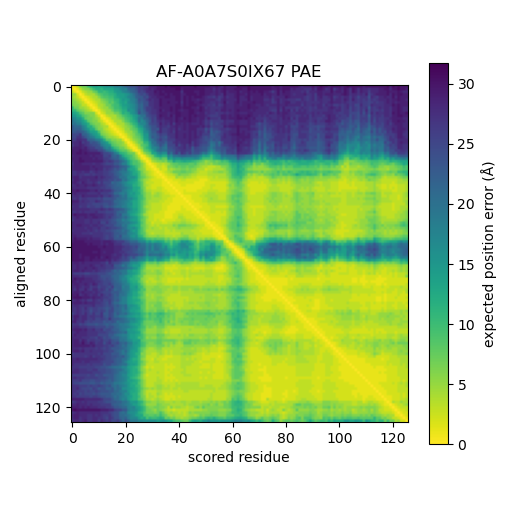 1.00 91.94 110 CYS A CA 1
ATOM 792 C C . CYS A 1 110 ? -4.792 -1.835 7.206 1.00 91.94 110 CYS A C 1
ATOM 794 O O . CYS A 1 110 ? -5.865 -1.257 7.388 1.00 91.94 110 CYS A O 1
ATOM 796 N N . ALA A 1 111 ? -4.362 -2.809 8.013 1.00 91.31 111 ALA A N 1
ATOM 797 C CA . ALA A 1 111 ? -5.187 -3.396 9.068 1.00 91.31 111 ALA A CA 1
ATOM 798 C C . ALA A 1 111 ? -5.621 -2.358 10.115 1.00 91.31 111 ALA A C 1
ATOM 800 O O . ALA A 1 111 ? -6.782 -2.328 10.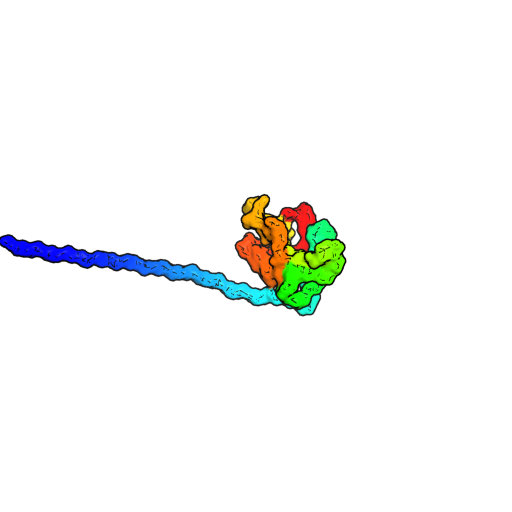519 1.00 91.31 111 ALA A O 1
ATOM 801 N N . LYS A 1 112 ? -4.727 -1.430 10.490 1.00 89.75 112 LYS A N 1
ATOM 802 C CA . LYS A 1 112 ? -5.041 -0.300 11.389 1.00 89.75 112 LYS A CA 1
ATOM 803 C C . LYS A 1 112 ? -6.170 0.603 10.880 1.00 89.75 112 LYS A C 1
ATOM 805 O O . LYS A 1 112 ? -6.744 1.348 11.667 1.00 89.75 112 LYS A O 1
ATOM 810 N N . ARG A 1 113 ? -6.460 0.559 9.580 1.00 91.44 113 ARG A N 1
ATOM 811 C CA . ARG A 1 113 ? -7.505 1.338 8.907 1.00 91.44 113 ARG A CA 1
ATOM 812 C C . ARG A 1 113 ? -8.720 0.489 8.518 1.00 91.44 113 ARG A C 1
ATOM 814 O O . ARG A 1 113 ? -9.579 0.981 7.796 1.00 91.44 113 ARG A O 1
ATOM 821 N N . GLY A 1 114 ? -8.794 -0.762 8.981 1.00 92.12 114 GLY A N 1
ATOM 822 C CA . GLY A 1 114 ? -9.872 -1.688 8.624 1.00 92.12 114 GLY A CA 1
ATOM 823 C C . GLY A 1 114 ? -9.815 -2.158 7.169 1.00 92.12 114 GLY A C 1
ATOM 824 O O . GLY A 1 114 ? -10.846 -2.480 6.594 1.00 92.12 114 GLY A O 1
ATOM 825 N N . LEU A 1 115 ? -8.625 -2.154 6.564 1.00 94.75 115 LEU A N 1
ATOM 826 C CA . LEU A 1 115 ? -8.381 -2.567 5.183 1.00 94.75 115 LEU A CA 1
ATOM 827 C C . LEU A 1 115 ? -7.382 -3.729 5.144 1.00 94.75 115 LEU A C 1
ATOM 829 O O . LEU A 1 115 ? -6.649 -3.976 6.105 1.00 94.75 115 LEU A O 1
ATOM 833 N N . ARG A 1 116 ? -7.277 -4.394 3.995 1.00 93.31 116 ARG A N 1
ATOM 834 C CA . ARG A 1 116 ? -6.257 -5.415 3.715 1.00 93.31 116 ARG A CA 1
ATOM 835 C C . ARG A 1 116 ? -5.213 -4.891 2.734 1.00 93.31 116 ARG A C 1
ATOM 837 O O . ARG A 1 116 ? -5.481 -3.953 1.989 1.00 93.31 116 ARG A O 1
ATOM 844 N N . LEU A 1 117 ? -4.028 -5.498 2.702 1.00 91.19 117 LEU A N 1
ATOM 845 C CA . LEU A 1 117 ? -3.087 -5.245 1.610 1.00 91.19 117 LEU A CA 1
ATOM 846 C C . LEU A 1 117 ? -3.686 -5.774 0.295 1.00 91.19 117 LEU A C 1
ATOM 848 O O . LEU A 1 117 ? -4.276 -6.860 0.272 1.00 91.19 117 LEU A O 1
ATOM 852 N N . CYS A 1 118 ? -3.563 -5.006 -0.785 1.00 91.62 118 CYS A N 1
ATOM 853 C CA . CYS A 1 118 ? -4.068 -5.421 -2.089 1.00 91.62 118 CYS A CA 1
ATOM 854 C C . CYS A 1 118 ? -3.269 -6.598 -2.661 1.00 91.62 118 CYS A C 1
ATOM 856 O O . CYS A 1 118 ? -2.049 -6.674 -2.530 1.00 91.62 118 CYS A O 1
ATOM 858 N N . ASP A 1 119 ? -3.975 -7.483 -3.352 1.00 86.88 119 ASP A N 1
ATOM 859 C CA . ASP A 1 119 ? -3.456 -8.625 -4.111 1.00 86.88 119 ASP A CA 1
ATOM 860 C C . ASP A 1 119 ? -3.294 -8.319 -5.613 1.00 86.88 119 ASP A C 1
ATOM 862 O O . ASP A 1 119 ? -2.783 -9.135 -6.375 1.00 86.88 119 ASP A O 1
ATOM 866 N N . SER A 1 120 ? -3.700 -7.122 -6.043 1.00 84.25 120 SER A N 1
ATOM 867 C CA . SER A 1 120 ? -3.548 -6.615 -7.407 1.00 84.25 120 SER A CA 1
ATOM 868 C C . SER A 1 120 ? -3.153 -5.134 -7.410 1.00 84.25 120 SER A C 1
ATOM 870 O O . SER A 1 120 ? -3.204 -4.455 -6.383 1.00 84.25 120 SER A O 1
ATOM 872 N N . TYR A 1 121 ? -2.717 -4.622 -8.565 1.00 86.31 121 TYR A N 1
ATOM 873 C CA . TYR A 1 121 ? -2.369 -3.208 -8.702 1.00 86.31 121 TYR A CA 1
ATOM 874 C C . TYR A 1 121 ? -3.627 -2.337 -8.877 1.00 86.31 121 TYR A C 1
ATOM 876 O O . TYR A 1 121 ? -4.582 -2.699 -9.566 1.00 86.31 121 TYR A O 1
ATOM 884 N N . CYS A 1 122 ? -3.595 -1.146 -8.282 1.00 88.12 122 CYS A N 1
ATOM 885 C CA . CYS A 1 122 ? -4.764 -0.285 -8.079 1.00 88.12 122 CYS A CA 1
ATOM 886 C C . CYS A 1 122 ? -4.789 0.971 -8.955 1.00 88.12 122 CYS A C 1
ATOM 888 O O . CYS A 1 122 ? -5.319 2.010 -8.558 1.00 88.12 122 CYS A O 1
ATOM 890 N N . LYS A 1 123 ? -4.184 0.909 -10.143 1.00 85.56 123 LYS A N 1
ATOM 891 C CA . LYS A 1 123 ? -4.123 2.071 -11.032 1.00 85.56 123 LYS A CA 1
ATOM 892 C C . LYS A 1 123 ? -5.540 2.558 -11.363 1.00 85.56 123 LYS A C 1
ATOM 894 O O . LYS A 1 123 ? -6.340 1.771 -11.859 1.00 85.56 123 LYS A O 1
ATOM 899 N N . ASP A 1 124 ? -5.801 3.841 -11.107 1.00 82.44 124 ASP A N 1
ATOM 900 C CA . ASP A 1 124 ? -7.066 4.537 -11.384 1.00 82.44 124 ASP A CA 1
ATOM 901 C C . ASP A 1 124 ? -8.301 3.925 -10.679 1.00 82.44 124 ASP A C 1
ATOM 903 O O . ASP A 1 124 ? -9.422 4.064 -11.163 1.00 82.44 124 ASP A O 1
ATOM 907 N N . LYS A 1 125 ? -8.104 3.230 -9.545 1.00 81.31 125 LYS A N 1
ATOM 908 C CA . LYS A 1 125 ? -9.156 2.453 -8.853 1.00 81.31 125 LYS A CA 1
ATOM 909 C C . LYS A 1 125 ? -9.449 2.860 -7.403 1.00 81.31 125 LYS A C 1
ATOM 911 O O . LYS A 1 125 ? -10.206 2.159 -6.741 1.00 81.31 125 LYS A O 1
ATOM 916 N N . GLY A 1 126 ? -8.872 3.947 -6.892 1.00 69.69 126 GLY A N 1
ATOM 917 C CA . GLY A 1 126 ? -9.105 4.412 -5.518 1.00 69.69 126 GLY A CA 1
ATOM 918 C C . GLY A 1 126 ? -8.191 5.535 -5.096 1.00 69.69 126 GLY A C 1
ATOM 919 O O . GLY A 1 126 ? -7.372 5.950 -5.944 1.00 69.69 126 GLY A O 1
#

Solvent-accessible surface area (backbone atoms only — not comparable to full-atom values): 7928 Å² total; per-residue (Å²): 133,85,82,80,81,81,81,81,81,84,80,81,80,79,81,78,79,79,77,80,78,77,75,75,82,70,74,83,67,69,61,51,96,87,30,44,82,40,58,38,71,82,76,56,44,82,61,34,72,45,71,58,60,79,48,34,53,41,85,49,91,45,102,84,47,78,42,63,32,59,50,55,26,10,44,94,92,62,53,34,40,51,48,55,98,47,96,45,58,87,16,26,70,28,41,77,72,72,41,71,26,25,66,44,53,27,40,51,58,16,47,77,70,79,26,38,58,48,94,66,75,52,60,96,48,83

Sequence (126 aa):
PPPSPPPPPPSRPPPLPPPPLSPPPHSPITIPDRGVQVLDGKTGAFLACVLDAATTHASQPSRYGRTIIAAQCCEDNGDCRRYVGTNDDAGCIAGIPPSEHTYAAAHIACAKRGLRLCDSYCKDKG